Protein AF-A0A950PMH9-F1 (afdb_monomer_lite)

pLDDT: mean 89.01, std 16.43, range [40.25, 98.62]

Sequence (91 aa):
MDPDDATTGTRCPAAHPEDPTPCTGPAVVTVLDTRNHGADGCEHHAARLLASLKGSRVYHLPHAPEGAAIRVFTAAGDLPPFAWMHPTPDH

Radius of gyration: 12.94 Å; chains: 1; bounding box: 25×36×36 Å

Foldseek 3Di:
DDPPPFDDDDDQQLADPLQPDDAPGGFFKWKAAPVRDIGTGGLVSLLQSNLQGPPIAMDTDPPHPPCSRVSSPVSNVVAHHNNSVPDPDDD

Structure (mmCIF, N/CA/C/O backbone):
data_AF-A0A950PMH9-F1
#
_entry.id   AF-A0A950PMH9-F1
#
loop_
_atom_site.group_PDB
_atom_site.id
_atom_site.type_symbol
_atom_site.label_atom_id
_atom_site.label_alt_id
_atom_site.label_comp_id
_atom_site.label_asym_id
_atom_site.label_entity_id
_atom_site.label_seq_id
_atom_site.pdbx_PDB_ins_code
_atom_site.Cartn_x
_atom_site.Cartn_y
_atom_site.Cartn_z
_atom_site.occupancy
_atom_site.B_iso_or_equiv
_atom_site.auth_seq_id
_atom_site.auth_comp_id
_atom_site.auth_asym_id
_atom_site.auth_atom_id
_atom_site.pdbx_PDB_model_num
ATOM 1 N N . MET A 1 1 ? -3.914 25.474 5.798 1.00 46.31 1 MET A N 1
ATOM 2 C CA . MET A 1 1 ? -3.884 24.018 5.568 1.00 46.31 1 MET A CA 1
ATOM 3 C C . MET A 1 1 ? -5.113 23.728 4.746 1.00 46.31 1 MET A C 1
ATOM 5 O O . MET A 1 1 ? -6.197 23.621 5.306 1.00 46.31 1 MET A O 1
ATOM 9 N N . ASP A 1 2 ? -4.946 23.780 3.430 1.00 40.25 2 ASP A N 1
ATOM 10 C CA . ASP A 1 2 ? -6.026 23.593 2.468 1.00 40.25 2 ASP A CA 1
ATOM 11 C C . ASP A 1 2 ? -6.337 22.096 2.319 1.00 40.25 2 ASP A C 1
ATOM 13 O O . ASP A 1 2 ? -5.406 21.304 2.172 1.00 40.25 2 ASP A O 1
ATOM 17 N N . PRO A 1 3 ? -7.614 21.685 2.381 1.00 51.62 3 PRO A N 1
ATOM 18 C CA . PRO A 1 3 ? -8.011 20.280 2.295 1.00 51.62 3 PRO A CA 1
AT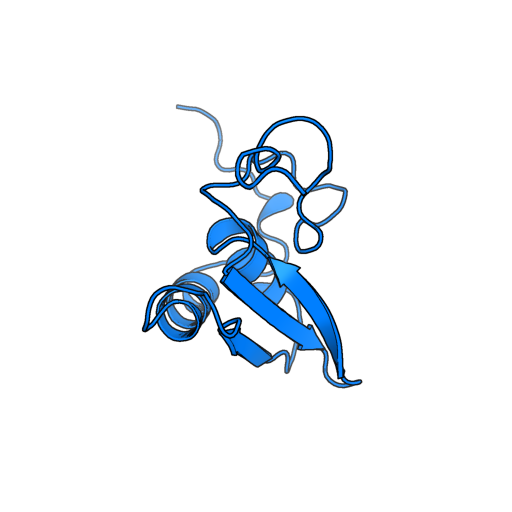OM 19 C C . PRO A 1 3 ? -8.029 19.706 0.861 1.00 51.62 3 PRO A C 1
ATOM 21 O O . PRO A 1 3 ? -8.368 18.538 0.703 1.00 51.62 3 PRO A O 1
ATOM 24 N N . ASP A 1 4 ? -7.636 20.485 -0.157 1.00 48.56 4 ASP A N 1
ATOM 25 C CA . ASP A 1 4 ? -7.720 20.114 -1.584 1.00 48.56 4 ASP A CA 1
ATOM 26 C C . ASP A 1 4 ? -6.358 19.947 -2.303 1.00 48.56 4 ASP A C 1
ATOM 28 O O . ASP A 1 4 ? -6.321 19.700 -3.508 1.00 48.56 4 ASP A O 1
ATOM 32 N N . ASP A 1 5 ? -5.219 19.977 -1.595 1.00 45.78 5 ASP A N 1
ATOM 33 C CA . ASP A 1 5 ? -3.879 19.667 -2.156 1.00 45.78 5 ASP A CA 1
ATOM 34 C C . ASP A 1 5 ? -3.631 18.145 -2.290 1.00 45.78 5 ASP A C 1
ATOM 36 O O . ASP A 1 5 ? -2.571 17.614 -1.975 1.00 45.78 5 ASP A O 1
ATOM 40 N N . ALA A 1 6 ? -4.649 17.383 -2.692 1.00 53.78 6 ALA A N 1
ATOM 41 C CA . ALA A 1 6 ? -4.578 15.921 -2.728 1.00 53.78 6 ALA A CA 1
ATOM 42 C C . ALA A 1 6 ? -4.140 15.345 -4.085 1.00 53.78 6 ALA A C 1
ATOM 44 O O . ALA A 1 6 ? -3.978 14.132 -4.195 1.00 53.78 6 ALA A O 1
ATOM 45 N N . THR A 1 7 ? -3.951 16.150 -5.137 1.00 56.53 7 THR A N 1
ATOM 46 C CA . THR A 1 7 ? -3.647 15.596 -6.467 1.00 56.53 7 THR A CA 1
ATOM 47 C C . THR A 1 7 ? -2.845 16.570 -7.332 1.00 56.53 7 THR A C 1
ATOM 49 O O . THR A 1 7 ? -3.410 17.545 -7.816 1.00 56.53 7 THR A O 1
ATOM 52 N N . THR A 1 8 ? -1.552 16.274 -7.551 1.00 50.50 8 THR A N 1
ATOM 53 C CA . THR A 1 8 ? -0.715 16.492 -8.769 1.00 50.50 8 THR A CA 1
ATOM 54 C C . THR A 1 8 ? 0.715 16.937 -8.404 1.00 50.50 8 THR A C 1
ATOM 56 O O . THR A 1 8 ? 1.031 18.121 -8.414 1.00 50.50 8 THR A O 1
ATOM 59 N N . GLY A 1 9 ? 1.617 15.989 -8.114 1.00 53.88 9 GLY A N 1
ATOM 60 C CA . GLY A 1 9 ? 3.063 16.274 -8.105 1.00 53.88 9 GLY A CA 1
ATOM 61 C C . GLY A 1 9 ? 3.937 15.243 -7.394 1.00 53.88 9 GLY A C 1
ATOM 62 O O . GLY A 1 9 ? 4.995 14.875 -7.900 1.00 53.88 9 GLY A O 1
ATOM 63 N N . THR A 1 10 ? 3.484 14.720 -6.256 1.00 75.31 10 THR A N 1
ATOM 64 C CA . THR A 1 10 ? 4.279 13.781 -5.451 1.00 75.31 10 THR A CA 1
ATOM 65 C C . THR A 1 10 ? 3.826 12.348 -5.713 1.00 75.31 10 THR A C 1
ATOM 67 O O . THR A 1 10 ? 2.642 12.028 -5.620 1.00 75.31 10 THR A O 1
ATOM 70 N N . ARG A 1 11 ? 4.770 11.475 -6.075 1.00 89.88 11 ARG A N 1
ATOM 71 C CA . ARG A 1 11 ? 4.542 10.027 -6.217 1.00 89.88 11 ARG A CA 1
ATOM 72 C C . ARG A 1 11 ? 3.944 9.458 -4.923 1.00 89.88 11 ARG A C 1
ATOM 74 O O . ARG A 1 11 ? 4.315 9.902 -3.839 1.00 89.88 11 ARG A O 1
ATOM 81 N N . CYS A 1 12 ? 3.043 8.474 -5.023 1.00 96.50 12 CYS A N 1
ATOM 82 C CA . CYS A 1 12 ? 2.499 7.807 -3.835 1.00 96.50 12 CYS A CA 1
ATOM 83 C C . CYS A 1 12 ? 3.646 7.212 -3.001 1.00 96.50 12 CYS A C 1
ATOM 85 O O . CYS A 1 12 ? 4.478 6.515 -3.583 1.00 96.50 12 CYS A O 1
ATOM 87 N N . PRO A 1 13 ? 3.700 7.419 -1.672 1.00 96.44 13 PRO A N 1
ATOM 88 C CA . PRO A 1 13 ? 4.777 6.863 -0.852 1.00 96.44 13 PRO A CA 1
ATOM 89 C C . PRO A 1 13 ? 4.840 5.329 -0.886 1.00 96.44 13 PRO A C 1
ATOM 91 O O . PRO A 1 13 ? 5.921 4.757 -0.784 1.00 96.44 13 PRO A O 1
ATOM 94 N N . ALA A 1 14 ? 3.697 4.661 -1.072 1.00 97.50 14 ALA A N 1
ATOM 95 C CA . ALA A 1 14 ? 3.631 3.214 -1.265 1.00 97.50 14 ALA A CA 1
ATOM 96 C C . ALA A 1 14 ? 3.933 2.751 -2.704 1.00 97.50 14 ALA A C 1
ATOM 98 O O . ALA A 1 14 ? 4.067 1.549 -2.933 1.00 97.50 14 ALA A O 1
ATOM 99 N N . ALA A 1 15 ? 4.025 3.654 -3.688 1.00 97.44 15 ALA A N 1
ATOM 100 C CA . ALA A 1 15 ? 4.390 3.267 -5.048 1.00 97.44 15 ALA A CA 1
ATOM 101 C C . ALA A 1 15 ? 5.887 2.966 -5.124 1.00 97.44 15 ALA A C 1
ATOM 103 O O . ALA A 1 15 ? 6.722 3.809 -4.790 1.00 97.44 15 ALA A O 1
ATOM 104 N N . HIS A 1 16 ? 6.234 1.790 -5.646 1.00 95.19 16 HIS A N 1
ATOM 105 C CA . HIS A 1 16 ? 7.619 1.507 -6.005 1.00 95.19 16 HIS A CA 1
ATOM 106 C C . HIS A 1 16 ? 8.121 2.559 -7.019 1.00 95.19 16 HIS A C 1
ATOM 108 O O . HIS A 1 16 ? 7.339 2.979 -7.880 1.00 95.19 16 HIS A O 1
ATOM 114 N N . PRO A 1 17 ? 9.397 2.995 -6.976 1.00 93.38 17 PRO A N 1
ATOM 115 C CA . PRO A 1 17 ? 9.921 3.987 -7.921 1.00 93.38 17 PRO A CA 1
ATOM 116 C C . PRO A 1 17 ? 9.712 3.621 -9.397 1.00 93.38 17 PRO A C 1
ATOM 118 O O . PRO A 1 17 ? 9.478 4.503 -10.216 1.00 93.38 17 PRO A O 1
ATOM 121 N N . GLU A 1 18 ? 9.731 2.326 -9.713 1.00 93.25 18 GLU A N 1
ATOM 122 C CA . GLU A 1 18 ? 9.533 1.799 -11.070 1.00 93.25 18 GLU A CA 1
ATOM 123 C C . GLU A 1 18 ? 8.066 1.549 -11.439 1.00 93.25 18 GLU A C 1
ATOM 125 O O . GLU A 1 18 ? 7.800 1.161 -12.567 1.00 93.25 18 GLU A O 1
ATOM 130 N N . ASP A 1 19 ? 7.104 1.731 -10.527 1.00 93.62 19 ASP A N 1
ATOM 131 C CA . ASP A 1 19 ? 5.689 1.512 -10.842 1.00 93.62 19 ASP A CA 1
ATOM 132 C C . ASP A 1 19 ? 5.109 2.706 -11.619 1.00 93.62 19 ASP A C 1
ATOM 134 O O . ASP A 1 19 ? 4.805 3.725 -11.003 1.00 93.62 19 ASP A O 1
ATOM 138 N N . PRO A 1 20 ? 4.882 2.647 -12.941 1.00 91.69 20 PRO A N 1
ATOM 139 C CA . PRO A 1 20 ? 4.440 3.824 -13.689 1.00 91.69 20 PRO A CA 1
ATOM 140 C C . PRO A 1 20 ? 2.972 4.186 -13.421 1.00 91.69 20 PRO A C 1
ATOM 142 O O . PRO A 1 20 ? 2.518 5.249 -13.841 1.00 91.69 20 PRO A O 1
ATOM 145 N N . THR A 1 21 ? 2.213 3.315 -12.750 1.00 93.00 21 THR A N 1
ATOM 146 C CA . THR A 1 21 ? 0.761 3.457 -12.664 1.00 93.00 21 THR A CA 1
ATOM 147 C C . THR A 1 21 ? 0.340 4.640 -11.789 1.00 93.00 21 THR A C 1
ATOM 149 O O . THR A 1 21 ? 0.967 4.900 -10.753 1.00 93.00 21 THR A O 1
ATOM 152 N N . PRO A 1 22 ? -0.722 5.368 -12.182 1.00 93.69 22 PRO A N 1
ATOM 153 C CA . PRO A 1 22 ? -1.252 6.466 -11.386 1.00 93.69 22 PRO A CA 1
ATOM 154 C C . PRO A 1 22 ? -1.926 5.953 -10.108 1.00 93.69 22 PRO A C 1
ATOM 156 O O . PRO A 1 22 ? -2.329 4.794 -10.010 1.00 93.69 22 PRO A O 1
ATOM 159 N N . CYS A 1 23 ? -2.071 6.837 -9.120 1.00 95.94 23 CYS A N 1
ATOM 160 C CA . CYS A 1 23 ? -2.894 6.555 -7.946 1.00 95.94 23 CYS A CA 1
ATOM 161 C C . CYS A 1 23 ? -4.365 6.414 -8.354 1.00 95.94 23 CYS A C 1
ATOM 163 O O . CYS A 1 23 ? -4.834 7.122 -9.242 1.00 95.94 23 CYS A O 1
ATOM 165 N N . THR A 1 24 ? -5.117 5.581 -7.636 1.00 94.06 24 THR A N 1
ATOM 166 C CA . THR A 1 24 ? -6.583 5.483 -7.777 1.00 94.06 24 THR A CA 1
ATOM 167 C C . THR A 1 24 ? -7.345 6.308 -6.734 1.00 94.06 24 THR A C 1
ATOM 169 O O . THR A 1 24 ? -8.571 6.273 -6.691 1.00 94.06 24 THR A O 1
ATOM 172 N N . GLY A 1 25 ? -6.632 7.048 -5.882 1.00 93.19 25 GLY A N 1
ATOM 173 C CA . GLY A 1 25 ? -7.208 7.856 -4.812 1.00 93.19 25 GLY A CA 1
ATOM 174 C C . GLY A 1 25 ? -6.155 8.336 -3.806 1.00 93.19 25 GLY A C 1
ATOM 175 O O . GLY A 1 25 ? -4.955 8.158 -4.048 1.00 93.19 25 GLY A O 1
ATOM 176 N N . PRO A 1 26 ? -6.586 8.932 -2.678 1.00 95.00 26 PRO A N 1
ATOM 177 C CA . PRO A 1 26 ? -5.690 9.387 -1.619 1.00 95.00 26 PRO A CA 1
ATOM 178 C C . PRO A 1 26 ? -5.068 8.209 -0.861 1.00 95.00 26 PRO A C 1
ATOM 180 O O . PRO A 1 26 ? -5.487 7.058 -1.003 1.00 95.00 26 PRO A O 1
ATOM 183 N N . ALA A 1 27 ? -4.082 8.499 -0.010 1.00 96.56 27 ALA A N 1
ATOM 184 C CA . ALA A 1 27 ? -3.585 7.512 0.936 1.00 96.56 27 ALA A CA 1
ATOM 185 C C . ALA A 1 27 ? -4.663 7.171 1.976 1.00 96.56 27 ALA A C 1
ATOM 187 O O . ALA A 1 27 ? -5.254 8.058 2.588 1.00 96.56 27 ALA A O 1
ATOM 188 N N . VAL A 1 28 ? -4.918 5.878 2.166 1.00 98.06 28 VAL A N 1
ATOM 189 C CA . VAL A 1 28 ? -5.966 5.362 3.068 1.00 98.06 28 VAL A CA 1
ATOM 190 C C . VAL A 1 28 ? -5.473 4.224 3.961 1.00 98.06 28 VAL A C 1
ATOM 192 O O . VAL A 1 28 ? -6.154 3.830 4.909 1.00 98.06 28 VAL A O 1
ATOM 195 N N . VAL A 1 29 ? -4.283 3.691 3.694 1.00 98.56 29 VAL A N 1
ATOM 196 C CA . VAL A 1 29 ? -3.670 2.629 4.493 1.00 98.56 29 VAL A CA 1
ATOM 197 C C . VAL A 1 29 ? -2.181 2.885 4.691 1.00 98.56 29 VAL A C 1
ATOM 199 O O . VAL A 1 29 ? -1.558 3.559 3.875 1.00 98.56 29 VAL A O 1
ATOM 202 N N . THR A 1 30 ? -1.609 2.272 5.721 1.00 98.56 30 THR A N 1
ATOM 203 C CA . THR A 1 30 ? -0.163 2.116 5.905 1.00 98.56 30 THR A CA 1
ATOM 204 C C . THR A 1 30 ? 0.199 0.644 5.723 1.00 98.56 30 THR A C 1
ATOM 206 O O . THR A 1 30 ? -0.393 -0.229 6.368 1.00 98.56 30 THR A O 1
ATOM 209 N N . VAL A 1 31 ? 1.190 0.355 4.879 1.00 98.62 31 VAL A N 1
ATOM 210 C CA . VAL A 1 31 ? 1.819 -0.972 4.792 1.00 98.62 31 VAL A CA 1
ATOM 211 C C . VAL A 1 31 ? 3.076 -0.974 5.654 1.00 98.62 31 VAL A C 1
ATOM 213 O O . VAL A 1 31 ? 3.927 -0.106 5.487 1.00 98.62 31 VAL A O 1
ATOM 216 N N . LEU A 1 32 ? 3.194 -1.943 6.562 1.00 98.62 32 LEU A N 1
ATOM 217 C CA . LEU A 1 32 ? 4.357 -2.138 7.429 1.00 98.62 32 LEU A CA 1
ATOM 218 C C . LEU A 1 32 ? 5.155 -3.368 6.995 1.00 98.62 32 LEU A C 1
ATOM 220 O O . LEU A 1 32 ? 4.585 -4.452 6.845 1.00 98.62 32 LEU A O 1
ATOM 224 N N . ASP A 1 33 ? 6.476 -3.226 6.873 1.00 97.44 33 ASP A N 1
ATOM 225 C CA . ASP A 1 33 ? 7.384 -4.369 6.746 1.00 97.44 33 ASP A CA 1
ATOM 226 C C . ASP A 1 33 ? 7.562 -5.112 8.093 1.00 97.44 33 ASP A C 1
ATOM 228 O O . ASP A 1 33 ? 7.015 -4.740 9.140 1.00 97.44 33 ASP A O 1
ATOM 232 N N . THR A 1 34 ? 8.345 -6.193 8.086 1.00 97.50 34 THR A N 1
ATOM 233 C CA . THR A 1 34 ? 8.630 -6.999 9.289 1.00 97.50 34 THR A CA 1
ATOM 234 C C . THR A 1 34 ? 9.463 -6.267 10.344 1.00 97.50 34 THR A C 1
ATOM 236 O O . THR A 1 34 ? 9.542 -6.724 11.483 1.00 97.50 34 THR A O 1
ATOM 239 N N . ARG A 1 35 ? 10.063 -5.125 9.993 1.00 97.81 35 ARG A N 1
ATOM 240 C CA . ARG A 1 35 ? 10.820 -4.238 10.885 1.00 97.81 35 ARG A CA 1
ATOM 241 C C . ARG A 1 35 ? 10.004 -3.017 11.322 1.00 97.81 35 ARG A C 1
ATOM 243 O O . ARG A 1 35 ? 10.540 -2.159 12.014 1.00 97.81 35 ARG A O 1
ATOM 250 N N . ASN A 1 36 ? 8.713 -2.966 10.982 1.00 96.12 36 ASN A N 1
ATOM 251 C CA . ASN A 1 36 ? 7.804 -1.841 11.220 1.00 96.12 36 ASN A CA 1
ATOM 252 C C . ASN A 1 36 ? 8.165 -0.552 10.463 1.00 96.12 36 ASN A C 1
ATOM 254 O O . ASN A 1 36 ? 7.735 0.527 10.866 1.00 96.12 36 ASN A O 1
ATOM 258 N N . HIS A 1 37 ? 8.908 -0.633 9.358 1.00 96.81 37 HIS A N 1
ATOM 259 C CA . HIS A 1 37 ? 8.998 0.498 8.438 1.00 96.81 37 HIS A CA 1
ATOM 260 C C . HIS A 1 37 ? 7.691 0.615 7.657 1.00 96.81 37 HIS A C 1
ATOM 262 O O . HIS A 1 37 ? 7.216 -0.378 7.102 1.00 96.81 37 HIS A O 1
ATOM 268 N N . GLY A 1 38 ? 7.115 1.817 7.649 1.00 96.56 38 GLY A N 1
ATOM 269 C CA . GLY A 1 38 ? 5.803 2.080 7.073 1.00 96.56 38 GLY A CA 1
ATOM 270 C C . GLY A 1 38 ? 5.838 2.947 5.826 1.00 96.56 38 GLY A C 1
ATOM 271 O O . GLY A 1 38 ? 6.652 3.864 5.729 1.00 96.56 38 GLY A O 1
ATOM 272 N N . ALA A 1 39 ? 4.917 2.671 4.906 1.00 98.00 39 ALA A N 1
ATOM 273 C CA . ALA A 1 39 ? 4.596 3.544 3.785 1.00 98.00 39 ALA A CA 1
ATOM 274 C C . ALA A 1 39 ? 3.079 3.718 3.671 1.00 98.00 39 ALA A C 1
ATOM 276 O O . ALA A 1 39 ? 2.338 2.734 3.571 1.00 98.00 39 ALA A O 1
ATOM 277 N N . ASP A 1 40 ? 2.634 4.973 3.669 1.00 98.12 40 ASP A N 1
ATOM 278 C CA . ASP A 1 40 ? 1.234 5.320 3.449 1.00 98.12 40 ASP A CA 1
ATOM 279 C C . ASP A 1 40 ? 0.901 5.242 1.957 1.00 98.12 40 ASP A C 1
ATOM 281 O O . ASP A 1 40 ? 1.670 5.680 1.096 1.00 98.12 40 ASP A O 1
ATOM 285 N N . GLY A 1 41 ? -0.251 4.661 1.635 1.00 97.62 41 GLY A N 1
ATOM 286 C CA . GLY A 1 41 ? -0.599 4.308 0.268 1.00 97.62 41 GLY A CA 1
ATOM 287 C C . GLY A 1 41 ? -2.077 4.431 -0.048 1.00 97.62 41 GLY A C 1
ATOM 288 O O . GLY A 1 41 ? -2.942 4.234 0.811 1.00 97.62 41 GLY A O 1
ATOM 289 N N . CYS A 1 42 ? -2.360 4.744 -1.314 1.00 98.12 42 CYS A N 1
ATOM 290 C CA . CYS A 1 42 ? -3.683 4.516 -1.885 1.00 98.12 42 CYS A CA 1
ATOM 291 C C . CYS A 1 42 ? -3.948 3.010 -2.002 1.00 98.12 42 CYS A C 1
ATOM 293 O O . CYS A 1 42 ? -3.007 2.214 -1.954 1.00 98.12 42 CYS A O 1
ATOM 295 N N . GLU A 1 43 ? -5.207 2.606 -2.184 1.00 98.06 43 GLU A N 1
ATOM 296 C CA . GLU A 1 43 ? -5.552 1.177 -2.219 1.00 98.06 43 GLU A CA 1
ATOM 297 C C . GLU A 1 43 ? -4.770 0.408 -3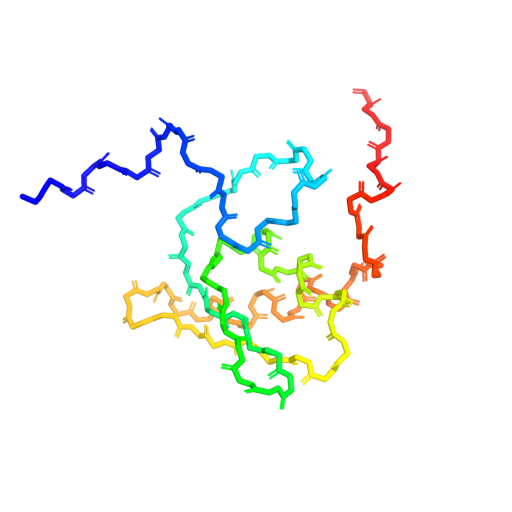.298 1.00 98.06 43 GLU A C 1
ATOM 299 O O . GLU A 1 43 ? -4.308 -0.706 -3.058 1.00 98.06 43 GLU A O 1
ATOM 304 N N . HIS A 1 44 ? -4.545 1.038 -4.453 1.00 97.75 44 HIS A N 1
ATOM 305 C CA . HIS A 1 44 ? -3.829 0.445 -5.582 1.00 97.75 44 HIS A CA 1
ATOM 306 C C . HIS A 1 44 ? -2.342 0.191 -5.299 1.00 97.75 44 HIS A C 1
ATOM 308 O O . HIS A 1 44 ? -1.872 -0.946 -5.385 1.00 97.75 44 HIS A O 1
ATOM 314 N N . HIS A 1 45 ? -1.583 1.228 -4.930 1.00 98.44 45 HIS A N 1
ATOM 315 C CA . HIS A 1 45 ? -0.144 1.074 -4.678 1.00 98.44 45 HIS A CA 1
ATOM 316 C C . HIS A 1 45 ? 0.140 0.307 -3.389 1.00 98.44 45 HIS A C 1
ATOM 318 O O . HIS A 1 45 ? 1.093 -0.467 -3.345 1.00 98.44 45 HIS A O 1
ATOM 324 N N . ALA A 1 46 ? -0.708 0.444 -2.367 1.00 98.38 46 ALA A N 1
ATOM 325 C CA . ALA A 1 46 ? -0.577 -0.344 -1.150 1.00 98.38 46 ALA A CA 1
ATOM 326 C C . ALA A 1 46 ? -0.773 -1.843 -1.410 1.00 98.38 46 ALA A C 1
ATOM 328 O O . ALA A 1 46 ? -0.013 -2.641 -0.870 1.00 98.38 46 ALA A O 1
ATOM 329 N N . ALA A 1 47 ? -1.728 -2.239 -2.262 1.00 98.56 47 ALA A N 1
ATOM 330 C CA . ALA A 1 47 ? -1.931 -3.648 -2.605 1.00 98.56 47 ALA A CA 1
ATOM 331 C C . ALA A 1 47 ? -0.708 -4.237 -3.325 1.00 98.56 47 ALA A C 1
ATOM 333 O O . ALA A 1 47 ? -0.232 -5.313 -2.966 1.00 98.56 47 ALA A O 1
ATOM 334 N N . ARG A 1 48 ? -0.139 -3.499 -4.286 1.00 98.25 48 ARG A N 1
ATOM 335 C CA . ARG A 1 48 ? 1.082 -3.905 -5.004 1.00 98.25 48 ARG A CA 1
ATOM 336 C C . ARG A 1 48 ? 2.297 -4.009 -4.087 1.00 98.25 48 ARG A C 1
ATOM 338 O O . ARG A 1 48 ? 3.065 -4.968 -4.191 1.00 98.25 48 ARG A O 1
ATOM 345 N N . LEU A 1 49 ? 2.471 -3.045 -3.182 1.00 98.19 49 LEU A N 1
ATOM 346 C CA . LEU A 1 49 ? 3.540 -3.073 -2.187 1.00 98.19 49 LEU A CA 1
ATOM 347 C C . LEU A 1 49 ? 3.375 -4.266 -1.236 1.00 98.19 49 LEU A C 1
ATOM 349 O O . LEU A 1 49 ? 4.330 -5.012 -1.023 1.00 98.19 49 LEU A O 1
ATOM 353 N N . LEU A 1 50 ? 2.162 -4.480 -0.717 1.00 98.56 50 LEU A N 1
ATOM 354 C CA . LEU A 1 50 ? 1.836 -5.578 0.192 1.00 98.56 50 LEU A CA 1
ATOM 355 C C . LEU A 1 50 ? 2.104 -6.946 -0.456 1.00 98.56 50 LEU A C 1
ATOM 357 O O . LEU A 1 50 ? 2.775 -7.780 0.148 1.00 98.56 50 LEU A O 1
ATOM 361 N N . ALA A 1 51 ? 1.680 -7.148 -1.708 1.00 98.12 51 ALA A N 1
ATOM 362 C CA . ALA A 1 51 ? 1.933 -8.378 -2.468 1.00 98.12 51 ALA A CA 1
ATOM 363 C C . ALA A 1 51 ? 3.434 -8.670 -2.673 1.00 98.12 51 ALA A C 1
ATOM 365 O O . ALA A 1 51 ? 3.844 -9.818 -2.845 1.00 98.12 51 ALA A O 1
ATOM 366 N N . SER A 1 52 ? 4.271 -7.630 -2.638 1.00 97.69 52 SER A N 1
ATOM 367 C CA . SER A 1 52 ? 5.708 -7.721 -2.914 1.00 97.69 52 SER A CA 1
ATOM 368 C C . SER A 1 52 ? 6.568 -7.899 -1.658 1.00 97.69 52 SER A C 1
ATOM 370 O O . SER A 1 52 ? 7.726 -8.307 -1.755 1.00 97.69 52 SER A O 1
ATOM 372 N N . LEU A 1 53 ? 6.033 -7.605 -0.468 1.00 96.81 53 LEU A N 1
ATOM 373 C CA . LEU A 1 53 ? 6.772 -7.664 0.792 1.00 96.81 53 LEU A CA 1
ATOM 374 C C . LEU A 1 53 ? 6.364 -8.880 1.627 1.00 96.81 53 LEU A C 1
ATOM 376 O O . LEU A 1 53 ? 5.264 -8.956 2.177 1.00 96.81 53 LEU A O 1
ATOM 380 N N . LYS A 1 54 ? 7.294 -9.818 1.816 1.00 96.25 54 LYS A N 1
ATOM 381 C CA . LYS A 1 54 ? 7.061 -11.011 2.639 1.00 96.25 54 LYS A CA 1
ATOM 382 C C . LYS A 1 54 ? 6.830 -10.647 4.110 1.00 96.25 54 LYS A C 1
ATOM 384 O O . LYS A 1 54 ? 7.676 -10.014 4.736 1.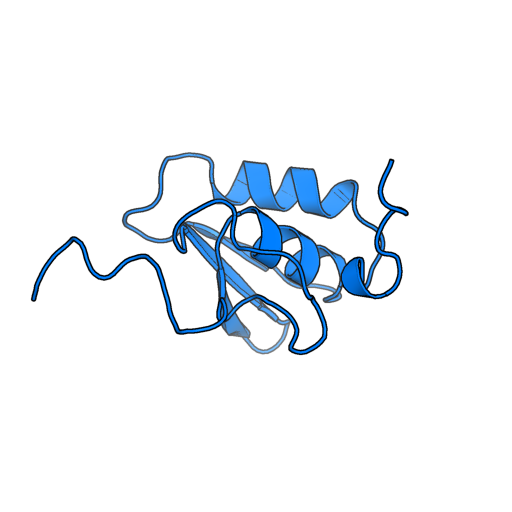00 96.25 54 LYS A O 1
ATOM 389 N N . GLY A 1 55 ? 5.721 -11.126 4.677 1.00 96.44 55 GLY A N 1
ATOM 390 C CA . GLY A 1 55 ? 5.376 -10.904 6.088 1.00 96.44 55 GLY A CA 1
ATOM 391 C C . GLY A 1 55 ? 4.958 -9.467 6.409 1.00 96.44 55 GLY A C 1
ATOM 392 O O . GLY A 1 55 ? 4.914 -9.095 7.582 1.00 96.44 55 GLY A O 1
ATOM 393 N N . SER A 1 56 ? 4.682 -8.662 5.381 1.00 97.62 56 SER A N 1
ATOM 394 C CA . SER A 1 56 ? 4.135 -7.324 5.554 1.00 97.62 56 SER A CA 1
ATOM 395 C C . SER A 1 56 ? 2.697 -7.367 6.070 1.00 97.62 56 SER A C 1
ATOM 397 O O . SER A 1 56 ? 2.001 -8.383 5.997 1.00 97.62 56 SER A O 1
ATOM 399 N N . ARG A 1 57 ? 2.265 -6.252 6.654 1.00 98.38 57 ARG A N 1
ATOM 400 C CA . ARG A 1 57 ? 0.922 -6.067 7.212 1.00 98.38 57 ARG A CA 1
ATOM 401 C C . ARG A 1 57 ? 0.344 -4.760 6.699 1.00 98.38 57 ARG A C 1
ATOM 403 O O . ARG A 1 57 ? 1.091 -3.816 6.464 1.00 98.38 57 ARG A O 1
ATOM 410 N N . VAL A 1 58 ? -0.976 -4.689 6.588 1.00 98.44 58 VAL A N 1
ATOM 411 C CA . VAL A 1 58 ? -1.698 -3.472 6.206 1.00 98.44 58 VAL A CA 1
ATOM 412 C C . VAL A 1 58 ? -2.606 -3.014 7.340 1.00 98.44 58 VAL A C 1
ATOM 414 O O . VAL A 1 58 ? -3.266 -3.828 7.986 1.00 98.44 58 VAL A O 1
ATOM 417 N N . TYR A 1 59 ? -2.643 -1.704 7.564 1.00 98.19 59 TYR A N 1
ATOM 418 C CA . TYR A 1 59 ? -3.499 -1.047 8.546 1.00 98.19 59 TYR A CA 1
ATOM 419 C C . TYR A 1 59 ? -4.218 0.130 7.896 1.00 98.19 59 TYR A C 1
ATOM 421 O O . TYR A 1 59 ? -3.629 0.845 7.094 1.00 98.19 59 TYR A O 1
ATOM 429 N N . HIS A 1 60 ? -5.487 0.348 8.235 1.00 96.56 60 HIS A N 1
ATOM 430 C CA . HIS A 1 60 ? -6.208 1.551 7.811 1.00 96.56 60 HIS A CA 1
ATOM 431 C C . HIS A 1 60 ? -5.644 2.801 8.500 1.00 96.56 60 HIS A C 1
ATOM 433 O O . HIS A 1 60 ? -5.210 2.726 9.655 1.00 96.56 60 HIS A O 1
ATOM 439 N N . LEU A 1 61 ? -5.686 3.941 7.812 1.00 96.69 61 LEU A N 1
ATOM 440 C CA . LEU A 1 61 ? -5.439 5.243 8.431 1.00 96.69 61 LEU A CA 1
ATOM 441 C C . LEU A 1 61 ? -6.671 5.705 9.235 1.00 96.69 61 LEU A C 1
ATOM 443 O O . LEU A 1 61 ? -7.792 5.338 8.881 1.00 96.69 61 LEU A O 1
ATOM 447 N N . PRO A 1 62 ? -6.510 6.554 10.271 1.00 93.19 62 PRO A N 1
ATOM 448 C CA . PRO A 1 62 ? -7.617 6.978 11.142 1.00 93.19 62 PRO A CA 1
ATOM 449 C C . PRO A 1 62 ? -8.788 7.671 10.431 1.00 93.19 62 PRO A C 1
ATOM 451 O O . PRO A 1 62 ? -9.904 7.669 10.940 1.00 93.19 62 PRO A O 1
ATOM 454 N N . HIS A 1 63 ? -8.534 8.282 9.273 1.00 88.44 63 HIS A N 1
ATOM 455 C CA . HIS A 1 63 ? -9.528 9.014 8.480 1.00 88.44 63 HIS A CA 1
ATOM 456 C C . HIS A 1 63 ? -9.987 8.246 7.235 1.00 88.44 63 HIS A C 1
ATOM 458 O O . HIS A 1 63 ? -10.742 8.777 6.423 1.00 88.44 63 HIS A O 1
ATOM 464 N N . ALA A 1 64 ? -9.495 7.022 7.047 1.00 93.81 64 ALA A N 1
ATOM 465 C CA . ALA A 1 64 ? -9.811 6.230 5.874 1.00 93.81 64 ALA A CA 1
ATOM 466 C C . ALA A 1 64 ? -11.232 5.653 5.947 1.00 93.81 64 ALA A C 1
ATOM 468 O O . ALA A 1 64 ? -11.715 5.345 7.040 1.00 93.81 64 ALA A O 1
ATOM 469 N N . PRO A 1 65 ? -11.885 5.427 4.793 1.00 91.88 65 PRO A N 1
ATOM 470 C CA . PRO A 1 65 ? -13.138 4.691 4.750 1.00 91.88 65 PRO A CA 1
ATOM 471 C C . PRO A 1 65 ? -12.995 3.312 5.399 1.00 91.88 65 PRO A C 1
A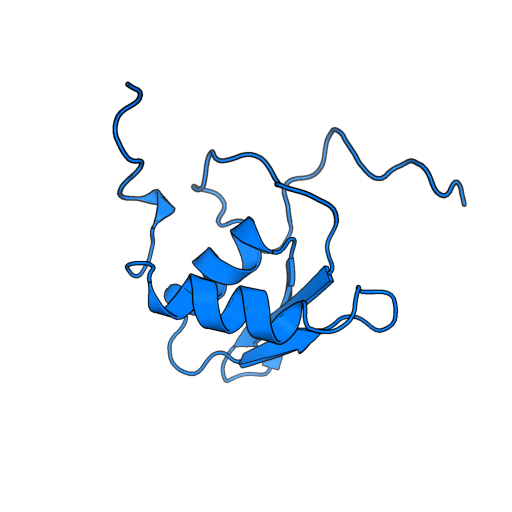TOM 473 O O . PRO A 1 65 ? -11.984 2.623 5.213 1.00 91.88 65 PRO A O 1
ATOM 476 N N . GLU A 1 66 ? -14.038 2.874 6.103 1.00 93.88 66 GLU A N 1
ATOM 477 C CA . GLU A 1 66 ? -14.061 1.542 6.698 1.00 93.88 66 GLU A CA 1
ATOM 478 C C . GLU A 1 66 ? -13.774 0.450 5.653 1.00 93.88 66 GLU A C 1
ATOM 480 O O . GLU A 1 66 ? -14.109 0.540 4.463 1.00 93.88 66 GLU A O 1
ATOM 485 N N . GLY A 1 67 ? -13.077 -0.592 6.102 1.00 96.19 67 GLY A N 1
ATOM 486 C CA . GLY A 1 67 ? -12.706 -1.721 5.256 1.00 96.19 67 GLY A CA 1
ATOM 487 C C . GLY A 1 67 ? -11.588 -1.450 4.242 1.00 96.19 67 GLY A C 1
ATOM 488 O O . GLY A 1 67 ? -11.246 -2.378 3.513 1.00 96.19 67 GLY A O 1
ATOM 489 N N . ALA A 1 68 ? -10.971 -0.258 4.201 1.00 97.50 68 ALA A N 1
ATOM 490 C CA . ALA A 1 68 ? -9.859 0.031 3.282 1.00 97.50 68 ALA A CA 1
ATOM 491 C C . ALA A 1 68 ? -8.714 -0.994 3.395 1.00 97.50 68 ALA A C 1
ATOM 493 O O . ALA A 1 68 ? -8.277 -1.554 2.393 1.00 97.50 68 ALA A O 1
ATOM 494 N N . ALA A 1 69 ? -8.295 -1.334 4.618 1.00 98.00 69 ALA A N 1
ATOM 495 C CA . ALA A 1 69 ? -7.263 -2.351 4.839 1.00 98.00 69 ALA A CA 1
ATOM 496 C C . ALA A 1 69 ? -7.670 -3.747 4.331 1.00 98.00 69 ALA A C 1
ATOM 498 O O . ALA A 1 69 ? -6.831 -4.467 3.797 1.00 98.00 69 ALA A O 1
ATOM 499 N N . ILE A 1 70 ? -8.951 -4.119 4.451 1.00 98.38 70 ILE A N 1
ATOM 500 C CA . ILE A 1 70 ? -9.469 -5.412 3.975 1.00 98.38 70 ILE A CA 1
ATOM 501 C C . ILE A 1 70 ? -9.480 -5.453 2.445 1.00 98.38 70 ILE A C 1
ATOM 503 O O . ILE A 1 70 ? -9.042 -6.448 1.869 1.00 98.38 70 ILE A O 1
ATOM 507 N N . ARG A 1 71 ? -9.934 -4.379 1.781 1.00 98.25 71 ARG A N 1
ATOM 508 C CA . ARG A 1 71 ? -9.906 -4.275 0.312 1.00 98.25 71 ARG A CA 1
ATOM 509 C C . ARG A 1 71 ? -8.483 -4.394 -0.222 1.00 98.25 71 ARG A C 1
ATOM 511 O O . ARG A 1 71 ? -8.246 -5.191 -1.122 1.00 98.25 71 ARG A O 1
ATOM 518 N N . VAL A 1 72 ? -7.534 -3.686 0.394 1.00 98.56 72 VAL A N 1
ATOM 519 C CA . VAL A 1 72 ? -6.109 -3.760 0.038 1.00 98.56 72 VAL A CA 1
ATOM 520 C C . VAL A 1 72 ? -5.538 -5.156 0.258 1.00 98.56 72 VAL A C 1
ATOM 522 O O . VAL A 1 72 ? -4.876 -5.683 -0.630 1.00 98.56 72 VAL A O 1
ATOM 525 N N . PHE A 1 73 ? -5.804 -5.773 1.413 1.00 98.50 73 PHE A N 1
ATOM 526 C CA . PHE A 1 73 ? -5.335 -7.129 1.706 1.00 98.50 73 PHE A CA 1
ATOM 527 C C . PHE A 1 73 ? -5.883 -8.151 0.704 1.00 98.50 73 PHE A C 1
ATOM 529 O O . PHE A 1 73 ? -5.138 -8.992 0.211 1.00 98.50 73 PHE A O 1
ATOM 536 N N . THR A 1 74 ? -7.172 -8.043 0.376 1.00 98.38 74 THR A N 1
ATOM 537 C CA . THR A 1 74 ? -7.834 -8.917 -0.601 1.00 98.38 74 THR A CA 1
ATOM 538 C C . THR A 1 74 ? -7.218 -8.732 -1.986 1.00 98.38 74 THR A C 1
ATOM 540 O O . THR A 1 74 ? -6.759 -9.703 -2.573 1.00 98.38 74 THR A O 1
ATOM 543 N N . ALA A 1 75 ? -7.108 -7.487 -2.464 1.00 98.25 75 ALA A N 1
ATO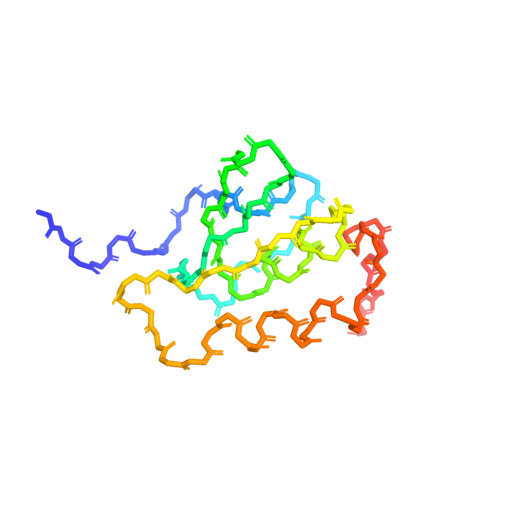M 544 C CA . ALA A 1 75 ? -6.516 -7.178 -3.764 1.00 98.25 75 ALA A CA 1
ATOM 545 C C . ALA A 1 75 ? -5.053 -7.638 -3.875 1.00 98.25 75 ALA A C 1
ATOM 547 O O . ALA A 1 75 ? -4.640 -8.126 -4.920 1.00 98.25 75 ALA A O 1
ATOM 548 N N . ALA A 1 76 ? -4.264 -7.523 -2.802 1.00 98.19 76 ALA A N 1
ATOM 549 C CA . ALA A 1 76 ? -2.885 -8.004 -2.784 1.00 98.19 76 ALA A CA 1
ATOM 550 C C . ALA A 1 76 ? -2.773 -9.528 -2.950 1.00 98.19 76 ALA A C 1
ATOM 552 O O . ALA A 1 76 ? -1.791 -9.996 -3.518 1.00 98.19 76 ALA A O 1
ATOM 553 N N . GLY A 1 77 ? -3.762 -10.294 -2.476 1.00 97.38 77 GLY A N 1
ATOM 554 C CA . GLY A 1 77 ? -3.797 -11.752 -2.624 1.00 97.38 77 GLY A CA 1
ATOM 555 C C . GLY A 1 77 ? -3.920 -12.225 -4.075 1.00 97.38 77 GLY A C 1
ATOM 556 O O . GLY A 1 77 ? -3.477 -13.329 -4.387 1.00 97.38 77 GLY A O 1
ATOM 557 N N . ASP A 1 78 ? -4.452 -11.374 -4.953 1.00 96.56 78 ASP A N 1
ATOM 558 C CA . ASP A 1 78 ? -4.629 -11.657 -6.380 1.00 96.56 78 ASP A CA 1
ATOM 559 C C . ASP A 1 78 ? -3.470 -11.127 -7.248 1.00 96.56 78 ASP A C 1
ATOM 561 O O . ASP A 1 78 ? -3.434 -11.362 -8.458 1.00 96.56 78 ASP A O 1
ATOM 565 N N . LEU A 1 79 ? -2.510 -10.404 -6.658 1.00 96.50 79 LEU A N 1
ATOM 566 C CA . LEU A 1 79 ? -1.391 -9.800 -7.380 1.00 96.50 79 LEU A CA 1
ATOM 567 C C . LEU A 1 79 ? -0.133 -10.681 -7.329 1.00 96.50 79 LEU A C 1
ATOM 569 O O . LEU A 1 79 ? 0.203 -11.231 -6.278 1.00 96.50 79 LEU A O 1
ATOM 573 N N . PRO A 1 80 ? 0.642 -10.764 -8.428 1.00 95.56 80 PRO A N 1
ATOM 574 C CA . PRO A 1 80 ? 1.987 -11.309 -8.354 1.00 95.56 80 PRO A CA 1
ATOM 575 C C . PRO A 1 80 ? 2.902 -10.358 -7.557 1.00 95.56 80 PRO A C 1
ATOM 577 O O . PRO A 1 80 ? 2.712 -9.135 -7.594 1.00 95.56 80 PRO A O 1
ATOM 580 N N . PRO A 1 81 ? 3.948 -10.880 -6.892 1.00 95.81 81 PRO A N 1
ATOM 581 C CA . PRO A 1 81 ? 5.017 -10.041 -6.366 1.00 95.81 81 PRO A CA 1
ATOM 582 C C . PRO A 1 81 ? 5.612 -9.163 -7.470 1.00 95.81 81 PRO A C 1
ATOM 584 O O . PRO A 1 81 ? 5.816 -9.625 -8.593 1.00 95.81 81 PRO A O 1
ATOM 587 N N . PHE A 1 82 ? 5.917 -7.908 -7.139 1.00 95.00 82 PHE A N 1
ATOM 588 C CA . PHE A 1 82 ? 6.482 -6.920 -8.059 1.00 95.00 82 PHE A CA 1
ATOM 589 C C . PHE A 1 82 ? 5.618 -6.689 -9.308 1.00 95.00 82 PHE A C 1
ATOM 591 O O . PHE A 1 82 ? 6.124 -6.620 -10.427 1.00 95.00 82 PHE A O 1
ATOM 598 N N . ALA A 1 83 ? 4.301 -6.548 -9.123 1.00 92.44 83 ALA A N 1
ATOM 599 C CA . ALA A 1 83 ? 3.320 -6.405 -10.206 1.00 92.44 83 ALA A CA 1
ATOM 600 C C . ALA A 1 83 ? 3.624 -5.279 -11.221 1.00 92.44 83 ALA A C 1
ATOM 602 O O . ALA A 1 83 ? 3.124 -5.309 -12.341 1.00 92.44 83 ALA A O 1
ATOM 603 N N . TRP A 1 84 ? 4.461 -4.299 -10.871 1.00 92.75 84 TRP A N 1
ATOM 604 C CA . TRP A 1 84 ? 4.929 -3.260 -11.793 1.00 92.75 84 TRP A CA 1
ATOM 605 C C . TRP A 1 84 ? 5.950 -3.735 -12.838 1.00 92.75 84 TRP A C 1
ATOM 607 O O . TRP A 1 84 ? 6.124 -3.052 -13.840 1.00 92.75 84 TRP A O 1
ATOM 617 N N . MET A 1 85 ? 6.603 -4.887 -12.650 1.00 90.50 85 MET A N 1
ATOM 618 C CA . MET A 1 85 ? 7.485 -5.490 -13.664 1.00 90.50 85 MET A CA 1
ATOM 619 C C . MET A 1 85 ? 6.707 -6.206 -14.778 1.00 90.50 85 MET A C 1
ATOM 621 O O . MET A 1 85 ? 7.261 -6.496 -15.837 1.00 90.50 85 MET A O 1
ATOM 625 N N . HIS A 1 86 ? 5.418 -6.469 -14.553 1.00 74.12 86 HIS A N 1
ATOM 626 C CA . HIS A 1 86 ? 4.506 -7.068 -15.522 1.00 74.12 86 HIS A CA 1
ATOM 627 C C . HIS A 1 86 ? 3.320 -6.132 -15.770 1.00 74.12 86 HIS A C 1
ATOM 629 O O . HIS A 1 86 ? 2.190 -6.481 -15.417 1.00 74.12 86 HIS A O 1
ATOM 635 N N . PRO A 1 87 ? 3.535 -4.932 -16.344 1.00 61.88 87 PRO A N 1
ATOM 636 C CA . PRO A 1 87 ? 2.405 -4.142 -16.793 1.00 61.88 87 PRO A CA 1
ATOM 637 C C . PRO A 1 87 ? 1.651 -4.989 -17.824 1.00 61.88 87 PRO A C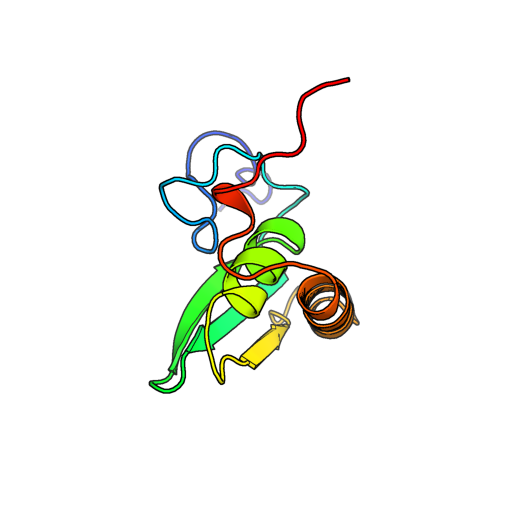 1
ATOM 639 O O . PRO A 1 87 ? 2.233 -5.443 -18.811 1.00 61.88 87 PRO A O 1
ATOM 642 N N . THR A 1 88 ? 0.375 -5.276 -17.562 1.00 58.88 88 THR A N 1
ATOM 643 C CA . THR A 1 88 ? -0.516 -5.837 -18.582 1.00 58.88 88 THR A CA 1
ATOM 644 C C . THR A 1 88 ? -0.393 -4.969 -19.834 1.00 58.88 88 THR A C 1
ATOM 646 O O . THR A 1 88 ? -0.460 -3.748 -19.688 1.00 58.88 88 THR A O 1
ATOM 649 N N . PRO A 1 89 ? -0.172 -5.554 -21.026 1.00 50.78 89 PRO A N 1
ATOM 650 C CA . PRO A 1 89 ? -0.072 -4.768 -22.246 1.00 50.78 89 PRO A CA 1
ATOM 651 C C . PRO A 1 89 ? -1.362 -3.971 -22.444 1.00 50.78 89 PRO A C 1
ATOM 653 O O . PRO A 1 89 ? -2.454 -4.494 -22.210 1.00 50.78 89 PRO A O 1
ATOM 656 N N . ASP A 1 90 ? -1.214 -2.713 -22.849 1.00 55.81 90 ASP A N 1
ATOM 657 C CA . ASP A 1 90 ? -2.336 -1.840 -23.179 1.00 55.81 90 ASP A CA 1
ATOM 658 C C . ASP A 1 90 ? -3.182 -2.510 -24.284 1.00 55.81 90 ASP A C 1
ATOM 660 O O . ASP A 1 90 ? -2.633 -2.965 -25.294 1.00 55.81 90 ASP A O 1
ATOM 664 N N . HIS A 1 91 ? -4.498 -2.624 -24.071 1.00 51.59 91 HIS A N 1
ATOM 665 C CA . HIS A 1 91 ? -5.463 -3.055 -25.093 1.00 51.59 91 HIS A CA 1
ATOM 666 C C . HIS A 1 91 ? -5.909 -1.878 -25.959 1.00 51.59 91 HIS A C 1
ATOM 668 O O . HIS A 1 91 ? -6.183 -0.800 -25.382 1.00 51.59 91 HIS A O 1
#

Secondary structure (DSSP, 8-state):
--TT--SSSSPPTTS-TT--PPPSSS--EEEE-TT--EEEE-HHHHHHHHHHSTT-EEEE-TTSPTTHHHHHHHHHHTSPTTGGGSPPPP-